Protein AF-A0A952W4J4-F1 (afdb_monomer)

Mean predicted aligned error: 14.79 Å

pLDDT: mean 75.85, std 13.15, range [53.34, 94.38]

Radius of gyration: 33.4 Å; Cα contacts (8 Å, |Δi|>4): 47; chains: 1; bounding box: 72×32×93 Å

Foldseek 3Di:
DPPVVVVVLVVVLVCLLVVQLVVLVVVCVVVVDDSPSSVVSNVVSNVVSVVVSVVVVVVVVVVVVVVVCVVVVPPCPVVVVPPDPPPPDDDDPDPPPDPDDPDDDD

Nearest PDB structures (foldseek):
  7aqq-assembly1_f  TM=7.860E-01  e=2.314E+00  Arabidopsis thaliana
  6h2f-assembly1_J  TM=5.841E-01  e=3.583E+00  Aeromonas hydrophila subsp. hydrophila AL09-71
  7a0g-assembly1_JJJ  TM=5.892E-01  e=4.601E+00  Serratia marcescens
  6grj-assembly1_B  TM=5.040E-01  e=7.125E+00  Aeromonas hydrophila

Sequence (106 aa):
MSAATAWGIGLNFAYFVIGAVVLGLVIDLIAGTAPLWMLIMAGVGLISGGWRFIREAKAVNRHFEARMAGRFGRLPVDDALDQPAGGRAEHHSERQDSISTESDSR

Structure (mmCIF, N/CA/C/O backbone):
data_AF-A0A952W4J4-F1
#
_entry.id   AF-A0A952W4J4-F1
#
loop_
_atom_site.group_PDB
_atom_site.id
_atom_site.type_symbol
_atom_site.label_atom_id
_atom_site.label_alt_id
_atom_site.label_comp_id
_atom_site.label_asym_id
_atom_site.label_entity_id
_atom_site.label_seq_id
_atom_site.pdbx_PDB_ins_code
_atom_site.Cartn_x
_atom_site.Cartn_y
_atom_site.Cartn_z
_atom_site.occupancy
_atom_site.B_iso_or_equiv
_atom_site.auth_seq_id
_atom_site.auth_comp_id
_atom_site.auth_asym_id
_atom_site.auth_atom_id
_atom_site.pdbx_PDB_model_num
ATOM 1 N N . MET A 1 1 ? 8.086 3.514 -20.259 1.00 53.56 1 MET A N 1
ATOM 2 C CA . MET A 1 1 ? 7.000 3.153 -19.326 1.00 53.56 1 MET A CA 1
ATOM 3 C C . MET A 1 1 ? 5.910 4.174 -19.563 1.00 53.56 1 MET A C 1
ATOM 5 O O . MET A 1 1 ? 6.235 5.354 -19.547 1.00 53.56 1 MET A O 1
ATOM 9 N N . SER A 1 2 ? 4.695 3.768 -19.926 1.00 73.12 2 SER A N 1
ATOM 10 C CA . SER A 1 2 ? 3.633 4.765 -20.106 1.00 73.12 2 SER A CA 1
ATOM 11 C C . SER A 1 2 ? 3.322 5.387 -18.742 1.00 73.12 2 SER A C 1
ATOM 13 O O . SER A 1 2 ? 3.401 4.683 -17.731 1.00 73.12 2 SER A O 1
ATOM 15 N N . ALA A 1 3 ? 2.983 6.676 -18.691 1.00 72.00 3 ALA A N 1
ATOM 16 C CA . ALA A 1 3 ? 2.555 7.329 -17.451 1.00 72.00 3 ALA A CA 1
ATOM 17 C C . ALA A 1 3 ? 1.454 6.522 -16.728 1.00 72.00 3 ALA A C 1
ATOM 19 O O . ALA A 1 3 ? 1.448 6.446 -15.501 1.00 72.00 3 ALA A O 1
ATOM 20 N N . ALA A 1 4 ? 0.614 5.810 -17.490 1.00 72.38 4 ALA A N 1
ATOM 21 C CA . ALA A 1 4 ? -0.425 4.921 -16.977 1.00 72.38 4 ALA A CA 1
ATOM 22 C C . ALA A 1 4 ? 0.110 3.763 -16.110 1.00 72.38 4 ALA A C 1
ATOM 24 O O . ALA A 1 4 ? -0.520 3.397 -15.123 1.00 72.38 4 ALA A O 1
ATOM 25 N N . THR A 1 5 ? 1.285 3.200 -16.417 1.00 73.81 5 THR A N 1
ATOM 26 C CA . THR A 1 5 ? 1.845 2.075 -15.645 1.00 73.81 5 THR A CA 1
ATOM 27 C C . THR A 1 5 ? 2.376 2.525 -14.280 1.00 73.81 5 THR A C 1
ATOM 29 O O . THR A 1 5 ? 2.220 1.806 -13.298 1.00 73.81 5 THR A O 1
ATOM 32 N N . ALA A 1 6 ? 2.973 3.720 -14.198 1.00 74.31 6 ALA A N 1
ATOM 33 C CA . ALA A 1 6 ? 3.427 4.291 -12.926 1.00 74.31 6 ALA A CA 1
ATOM 34 C C . ALA A 1 6 ? 2.235 4.657 -12.027 1.00 74.31 6 ALA A C 1
ATOM 36 O O . ALA A 1 6 ? 2.227 4.341 -10.837 1.00 74.31 6 ALA A O 1
ATOM 37 N N . TRP A 1 7 ? 1.199 5.252 -12.626 1.00 81.31 7 TRP A N 1
ATOM 38 C CA . TRP A 1 7 ? -0.054 5.582 -11.947 1.00 81.31 7 TRP A CA 1
ATOM 39 C C . TRP A 1 7 ? -0.772 4.340 -11.401 1.00 81.31 7 TRP A C 1
ATOM 41 O O . TRP A 1 7 ? -1.280 4.366 -10.283 1.00 81.31 7 TRP A O 1
ATOM 51 N N . GLY A 1 8 ? -0.754 3.229 -12.146 1.00 85.19 8 GLY A N 1
ATOM 52 C CA . GLY A 1 8 ? -1.359 1.967 -11.715 1.00 85.19 8 GLY A CA 1
ATOM 53 C C . GLY A 1 8 ? -0.740 1.388 -10.438 1.00 85.19 8 GLY A C 1
ATOM 54 O O . GLY A 1 8 ? -1.469 0.926 -9.565 1.00 85.19 8 GLY A O 1
ATOM 55 N N . ILE A 1 9 ? 0.588 1.458 -10.289 1.00 81.88 9 ILE A N 1
ATOM 56 C CA . ILE A 1 9 ? 1.291 0.952 -9.095 1.00 81.88 9 ILE A CA 1
ATOM 57 C C . ILE A 1 9 ? 0.920 1.786 -7.857 1.00 81.88 9 ILE A C 1
ATOM 59 O O . ILE A 1 9 ? 0.621 1.234 -6.798 1.00 81.88 9 ILE A O 1
ATOM 63 N N . GLY A 1 10 ? 0.884 3.116 -8.000 1.00 83.25 10 GLY A N 1
ATOM 64 C CA . GLY A 1 10 ? 0.485 4.022 -6.919 1.00 83.25 10 GLY A CA 1
ATOM 65 C C . GLY A 1 10 ? -0.976 3.844 -6.497 1.00 83.25 10 GLY A C 1
ATOM 66 O O . GLY A 1 10 ? -1.267 3.766 -5.304 1.00 83.25 10 GLY A O 1
ATOM 67 N N . LEU A 1 11 ? -1.891 3.706 -7.463 1.00 87.94 11 LEU A N 1
ATOM 68 C CA . LEU A 1 11 ? -3.307 3.455 -7.181 1.00 87.94 11 LEU A CA 1
ATOM 69 C C . LEU A 1 11 ? -3.522 2.138 -6.440 1.00 87.94 11 LEU A C 1
ATOM 71 O O . LEU A 1 11 ? -4.314 2.091 -5.505 1.00 87.94 11 LEU A O 1
ATOM 75 N N . ASN A 1 12 ? -2.804 1.080 -6.816 1.00 85.50 12 ASN A N 1
ATOM 76 C CA . ASN A 1 12 ? -2.951 -0.220 -6.170 1.00 85.50 12 ASN A CA 1
ATOM 77 C C . ASN A 1 12 ? -2.560 -0.160 -4.683 1.00 85.50 12 ASN A C 1
ATOM 79 O O . ASN A 1 12 ? -3.251 -0.715 -3.831 1.00 85.50 12 ASN A O 1
ATOM 83 N N . PHE A 1 13 ? -1.496 0.583 -4.359 1.00 85.75 13 PHE A N 1
ATOM 84 C CA . PHE A 1 13 ? -1.126 0.881 -2.975 1.00 85.75 13 PHE A CA 1
ATOM 85 C C . PHE A 1 13 ? -2.222 1.672 -2.250 1.00 85.75 13 PHE A C 1
ATOM 87 O O . PHE A 1 13 ? -2.642 1.276 -1.162 1.00 85.75 13 PHE A O 1
ATOM 94 N N . ALA A 1 14 ? -2.720 2.750 -2.862 1.00 89.00 14 ALA A N 1
ATOM 95 C CA . ALA A 1 14 ? -3.767 3.581 -2.272 1.00 89.00 14 ALA A CA 1
ATOM 96 C C . ALA A 1 14 ? -5.040 2.773 -1.970 1.00 89.00 14 ALA A C 1
ATOM 98 O O . ALA A 1 14 ? -5.567 2.862 -0.863 1.00 89.00 14 ALA A O 1
ATOM 99 N N . TYR A 1 15 ? -5.492 1.926 -2.900 1.00 89.38 15 TYR A N 1
ATOM 100 C CA . TYR A 1 15 ? -6.640 1.043 -2.683 1.00 89.38 15 TYR A CA 1
ATOM 101 C C . TYR A 1 15 ? -6.415 0.055 -1.540 1.00 89.38 15 TYR A C 1
ATOM 103 O O . TYR A 1 15 ? -7.344 -0.207 -0.780 1.00 89.38 15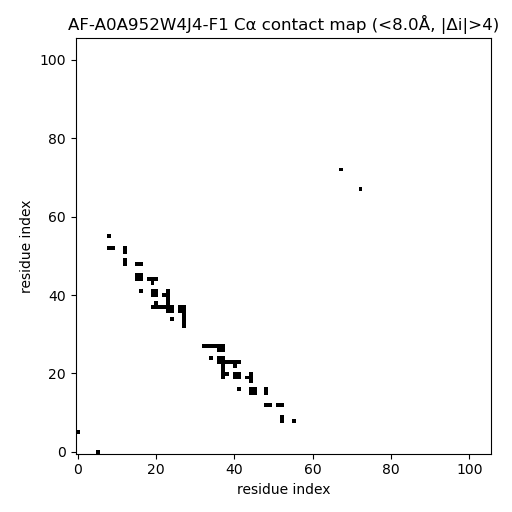 TYR A O 1
ATOM 111 N N . PHE A 1 16 ? -5.196 -0.463 -1.380 1.00 87.06 16 PHE A N 1
ATOM 112 C CA . PHE A 1 16 ? -4.874 -1.377 -0.285 1.00 87.06 16 PHE A CA 1
ATOM 113 C C . PHE A 1 16 ? -4.960 -0.685 1.079 1.00 87.06 16 PHE A C 1
ATOM 115 O O . PHE A 1 16 ? -5.560 -1.217 2.012 1.00 87.06 16 PHE A O 1
ATOM 122 N N . VAL A 1 17 ? -4.405 0.526 1.181 1.00 86.25 17 VAL A N 1
ATOM 123 C CA . VAL A 1 17 ? -4.447 1.328 2.412 1.00 86.25 17 VAL A CA 1
ATOM 124 C C . VAL A 1 17 ? -5.883 1.726 2.744 1.00 86.25 17 VAL A C 1
ATOM 126 O O . VAL A 1 17 ? -6.331 1.507 3.867 1.00 86.25 17 VAL A O 1
ATOM 129 N N . ILE A 1 18 ? -6.628 2.248 1.765 1.00 91.88 18 ILE A N 1
ATOM 130 C CA . ILE A 1 18 ? -8.034 2.632 1.947 1.00 91.88 18 ILE A CA 1
ATOM 131 C C . ILE A 1 18 ? -8.868 1.411 2.348 1.00 91.88 18 ILE A C 1
ATOM 133 O O . ILE A 1 18 ? -9.638 1.488 3.302 1.00 91.88 18 ILE A O 1
ATOM 137 N N . GLY A 1 19 ? -8.683 0.270 1.680 1.00 90.69 19 GLY A N 1
ATOM 138 C CA . GLY A 1 19 ? -9.387 -0.970 1.997 1.00 90.69 19 GLY A CA 1
ATOM 139 C C . GLY A 1 19 ? -9.123 -1.453 3.424 1.00 90.69 19 GLY A C 1
ATOM 140 O O . GLY A 1 19 ? -10.063 -1.816 4.124 1.00 90.69 19 GLY A O 1
ATOM 141 N N . ALA A 1 20 ? -7.873 -1.397 3.889 1.00 89.44 20 ALA A N 1
ATOM 142 C CA . ALA A 1 20 ? -7.521 -1.791 5.252 1.00 89.44 20 ALA A CA 1
ATOM 143 C C . ALA A 1 20 ? -8.117 -0.846 6.311 1.00 89.44 20 ALA A C 1
ATOM 145 O O . ALA A 1 20 ? -8.625 -1.310 7.331 1.00 89.44 20 ALA A O 1
ATOM 146 N N . VAL A 1 21 ? -8.119 0.467 6.054 1.00 89.06 21 VAL A N 1
ATOM 147 C CA . VAL A 1 21 ? -8.755 1.463 6.935 1.00 89.06 21 VAL A CA 1
ATOM 148 C C . VAL A 1 21 ? -10.264 1.233 7.017 1.00 89.06 21 VAL A C 1
ATOM 150 O O . VAL A 1 21 ? -10.817 1.186 8.114 1.00 89.06 21 VAL A O 1
ATOM 153 N N . VAL A 1 22 ? -10.927 1.047 5.871 1.00 91.94 22 VAL A N 1
ATOM 154 C CA . VAL A 1 22 ? -12.371 0.775 5.806 1.00 91.94 22 VAL A CA 1
ATOM 155 C C . VAL A 1 22 ? -12.708 -0.524 6.535 1.00 91.94 22 VAL A C 1
ATOM 157 O O . VAL A 1 22 ? -13.659 -0.559 7.310 1.00 91.94 22 VAL A O 1
ATOM 160 N N . LEU A 1 23 ? -11.908 -1.575 6.347 1.00 91.25 23 LEU A N 1
ATOM 161 C CA . LEU A 1 23 ? -12.109 -2.848 7.032 1.00 91.25 23 LEU A CA 1
ATOM 162 C C . LEU A 1 23 ? -11.962 -2.703 8.553 1.00 91.25 23 LEU A C 1
ATOM 164 O O . LEU A 1 23 ? -12.791 -3.219 9.297 1.00 91.25 23 LEU A O 1
ATOM 168 N N . GLY A 1 24 ? -10.950 -1.967 9.016 1.00 84.81 24 GLY A N 1
ATOM 169 C CA . GLY A 1 24 ? -10.764 -1.684 10.437 1.00 84.81 24 GLY A CA 1
ATOM 170 C C . GLY A 1 24 ? -11.919 -0.881 11.043 1.00 84.81 24 GLY A C 1
ATOM 171 O O . GLY A 1 24 ? -12.395 -1.229 12.119 1.00 84.81 24 GLY A O 1
ATOM 172 N N . LEU A 1 25 ? -12.437 0.118 10.317 1.00 88.94 25 LEU A N 1
ATOM 173 C CA . LEU A 1 25 ? -13.638 0.864 10.714 1.00 88.94 25 LEU A CA 1
ATOM 174 C C . LEU A 1 25 ? -14.869 -0.036 10.844 1.00 88.94 25 LEU A C 1
ATOM 176 O O . LEU A 1 25 ? -15.618 0.086 11.808 1.00 88.94 25 LEU A O 1
ATOM 180 N N . VAL A 1 26 ? -15.085 -0.945 9.890 1.00 91.81 26 VAL A N 1
ATOM 181 C CA . VAL A 1 26 ? -16.210 -1.890 9.941 1.00 91.81 26 VAL A CA 1
ATOM 182 C C . VAL A 1 26 ? -16.099 -2.807 11.162 1.00 91.81 26 VAL A C 1
ATOM 184 O O . VAL A 1 26 ? -17.104 -3.056 11.824 1.00 91.81 26 VAL A O 1
ATOM 187 N N . ILE A 1 27 ? -14.891 -3.270 11.498 1.00 89.38 27 ILE A N 1
ATOM 188 C CA . ILE A 1 27 ? -14.653 -4.090 12.695 1.00 89.38 27 ILE A CA 1
ATOM 189 C C . ILE A 1 27 ? -14.976 -3.299 13.967 1.00 89.38 27 ILE A C 1
ATOM 191 O O . ILE A 1 27 ? -15.711 -3.808 14.811 1.00 89.38 27 ILE A O 1
ATOM 195 N N . ASP A 1 28 ? -14.495 -2.059 14.087 1.00 90.06 28 ASP A N 1
ATOM 196 C CA . ASP A 1 28 ? -14.773 -1.212 15.255 1.00 90.06 28 ASP A CA 1
ATOM 197 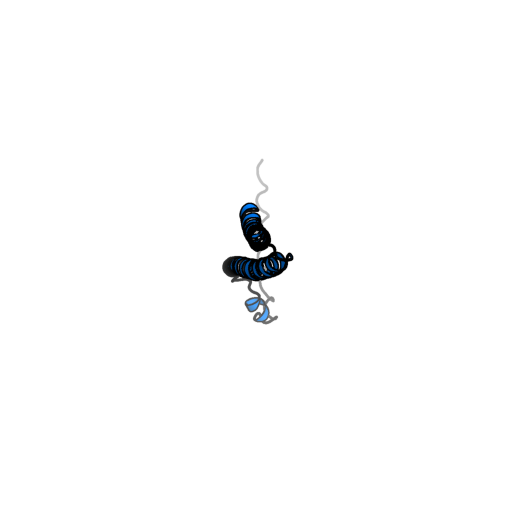C C . ASP A 1 28 ? -16.277 -0.913 15.405 1.00 90.06 28 ASP A C 1
ATOM 199 O O . ASP A 1 28 ? -16.805 -0.958 16.517 1.00 90.06 28 ASP A O 1
ATOM 203 N N . LEU A 1 29 ? -16.993 -0.686 14.294 1.00 91.06 29 LEU A N 1
ATOM 204 C CA . LEU A 1 29 ? -18.444 -0.460 14.296 1.00 91.06 29 LEU A CA 1
ATOM 205 C C . LEU A 1 29 ? -19.235 -1.681 14.778 1.00 91.06 29 LEU A C 1
ATOM 207 O O . LEU A 1 29 ? -20.204 -1.526 15.517 1.00 91.06 29 LEU A O 1
ATOM 211 N N . ILE A 1 30 ? -18.838 -2.888 14.367 1.00 94.38 30 ILE A N 1
ATOM 212 C CA . ILE A 1 30 ? -19.523 -4.127 14.762 1.00 94.38 30 ILE A CA 1
ATOM 213 C C . ILE A 1 30 ? -19.174 -4.507 16.206 1.00 94.38 30 ILE A C 1
ATOM 215 O O . ILE A 1 30 ? -20.032 -4.991 16.941 1.00 94.38 30 ILE A O 1
ATOM 219 N N . ALA A 1 31 ? -17.926 -4.286 16.623 1.00 91.25 31 ALA A N 1
ATOM 220 C CA . ALA A 1 31 ? -17.449 -4.636 17.958 1.00 91.25 31 ALA A CA 1
ATOM 221 C C . ALA A 1 31 ? -17.817 -3.597 19.033 1.00 91.25 31 ALA A C 1
ATOM 223 O O . ALA A 1 31 ? -17.708 -3.894 20.223 1.00 91.25 31 ALA A O 1
ATOM 224 N N . GLY A 1 32 ? -18.231 -2.385 18.641 1.00 88.88 32 GLY A N 1
ATOM 225 C CA . GLY A 1 32 ? -18.509 -1.284 19.569 1.00 88.88 32 GLY A CA 1
ATOM 226 C C . GLY A 1 32 ? -17.266 -0.818 20.334 1.00 88.88 32 GLY A C 1
ATOM 227 O O . GLY A 1 32 ? -17.378 -0.269 21.430 1.00 88.88 32 GLY A O 1
ATOM 228 N N . THR A 1 33 ? -16.075 -1.082 19.797 1.00 86.88 33 THR A N 1
ATOM 229 C CA . THR A 1 33 ? -14.800 -0.761 20.437 1.00 86.88 33 THR A CA 1
ATOM 230 C C . THR A 1 33 ? -14.357 0.662 20.113 1.00 86.88 33 THR A C 1
ATOM 232 O O . THR A 1 33 ? -14.747 1.250 19.105 1.00 86.88 33 THR A O 1
ATOM 235 N N . ALA A 1 34 ? -13.497 1.227 20.968 1.00 83.44 34 ALA A N 1
ATOM 236 C CA . ALA A 1 34 ? -12.700 2.401 20.604 1.00 83.44 34 ALA A CA 1
ATOM 237 C C . ALA A 1 34 ? -11.936 2.121 19.286 1.00 83.44 34 ALA A C 1
ATOM 239 O O . ALA A 1 34 ? -11.677 0.944 19.032 1.00 83.44 34 ALA A O 1
ATOM 240 N N . PRO A 1 35 ? -11.546 3.144 18.488 1.00 87.50 35 PRO A N 1
ATOM 241 C CA . PRO A 1 35 ? -11.018 3.008 17.116 1.00 87.50 35 PRO A CA 1
ATOM 242 C C . PRO A 1 35 ? -9.599 2.399 17.031 1.00 87.50 35 PRO A C 1
ATOM 244 O O . PRO A 1 35 ? -8.692 2.911 16.369 1.00 87.50 35 PRO A O 1
ATOM 247 N N . LEU A 1 36 ? -9.376 1.320 17.771 1.00 89.25 36 LEU A N 1
ATOM 248 C CA . LEU A 1 36 ? -8.120 0.621 17.945 1.00 89.25 36 LEU A CA 1
ATOM 249 C C . LEU A 1 36 ? -7.906 -0.367 16.797 1.00 89.25 36 LEU A C 1
ATOM 251 O O . LEU A 1 36 ? -6.788 -0.459 16.287 1.00 89.25 36 LEU A O 1
ATOM 255 N N . TRP A 1 37 ? -8.958 -1.052 16.329 1.00 81.69 37 TRP A N 1
ATOM 256 C CA . TRP A 1 37 ? -8.837 -1.964 15.189 1.00 81.69 37 TRP A CA 1
ATOM 257 C C . TRP A 1 37 ? -8.617 -1.219 13.883 1.00 81.69 37 TRP A C 1
ATOM 259 O O . TRP A 1 37 ? -7.814 -1.670 13.066 1.00 81.69 37 TRP A O 1
ATOM 269 N N . MET A 1 38 ? -9.233 -0.048 13.713 1.00 87.00 38 MET A N 1
ATOM 270 C CA . MET A 1 38 ? -8.923 0.865 12.619 1.00 87.00 38 MET A CA 1
ATOM 271 C C . MET A 1 38 ? -7.433 1.206 12.593 1.00 87.00 38 MET A C 1
ATOM 273 O O . MET A 1 38 ? -6.813 1.108 11.537 1.00 87.00 38 MET A O 1
ATOM 277 N N . LEU A 1 39 ? -6.838 1.556 13.739 1.00 89.56 39 LEU A N 1
ATOM 278 C CA . LEU A 1 39 ? -5.425 1.932 13.809 1.00 89.56 39 LEU A CA 1
ATOM 279 C C . LEU A 1 39 ? -4.497 0.749 13.491 1.00 89.56 39 LEU A C 1
ATOM 281 O O . LEU A 1 39 ? -3.538 0.901 12.731 1.00 89.56 39 LEU A O 1
ATOM 285 N N . ILE A 1 40 ? -4.806 -0.439 14.022 1.00 91.50 40 ILE A N 1
ATOM 286 C CA . ILE A 1 40 ? -4.051 -1.669 13.745 1.00 91.50 40 ILE A CA 1
ATOM 287 C C . ILE A 1 40 ? -4.136 -2.021 12.259 1.00 91.50 40 ILE A C 1
ATOM 289 O O . ILE A 1 40 ? -3.107 -2.226 11.615 1.00 91.50 40 ILE A O 1
ATOM 293 N N . MET A 1 41 ? -5.342 -2.057 11.689 1.00 85.38 41 MET A N 1
ATOM 294 C CA . MET A 1 41 ? -5.540 -2.410 10.283 1.00 85.38 41 MET A CA 1
ATOM 295 C C . MET A 1 41 ? -4.951 -1.362 9.341 1.00 85.38 41 MET A C 1
ATOM 297 O O . MET A 1 41 ? -4.344 -1.730 8.340 1.00 85.38 41 MET A O 1
ATOM 301 N N . ALA A 1 42 ? -5.029 -0.073 9.681 1.00 85.06 42 ALA A N 1
ATOM 302 C CA . ALA A 1 42 ? -4.351 0.986 8.940 1.00 85.06 42 ALA A CA 1
ATOM 303 C C . ALA A 1 42 ? -2.828 0.782 8.941 1.00 85.06 42 ALA A C 1
ATOM 305 O O . ALA A 1 42 ? -2.198 0.852 7.885 1.00 85.06 42 ALA A O 1
ATOM 306 N N . GLY A 1 43 ? -2.238 0.465 10.100 1.00 90.88 43 GLY A N 1
ATOM 307 C CA . GLY A 1 43 ? -0.813 0.155 10.220 1.00 90.88 43 GLY A CA 1
ATOM 308 C C . GLY A 1 43 ? -0.409 -1.065 9.389 1.00 90.88 43 GLY A C 1
ATOM 309 O O . GLY A 1 43 ? 0.549 -1.004 8.617 1.00 90.88 43 GLY A O 1
ATOM 310 N N . VAL A 1 44 ? -1.174 -2.155 9.476 1.00 91.12 44 VAL A N 1
ATOM 311 C CA . VAL A 1 44 ? -0.945 -3.372 8.681 1.00 91.12 44 VAL A CA 1
ATOM 312 C C . VAL A 1 44 ? -1.086 -3.091 7.184 1.00 91.12 44 VAL A C 1
ATOM 314 O O . VAL A 1 44 ? -0.237 -3.517 6.399 1.00 91.12 44 VAL A O 1
ATOM 317 N N . GLY A 1 45 ? -2.112 -2.346 6.773 1.00 83.94 45 GLY A N 1
ATOM 318 C CA . GLY A 1 45 ? -2.334 -1.942 5.385 1.00 83.94 45 GLY A CA 1
ATOM 319 C C . GLY A 1 45 ? -1.194 -1.085 4.839 1.00 83.94 45 GLY A C 1
ATOM 320 O O . GLY A 1 45 ? -0.722 -1.321 3.727 1.00 83.94 45 GLY A O 1
ATOM 321 N N . LEU A 1 46 ? -0.686 -0.150 5.644 1.00 90.75 46 LEU A N 1
ATOM 322 C CA . LEU A 1 46 ? 0.436 0.706 5.272 1.00 90.75 46 LEU A CA 1
ATOM 323 C C . LEU A 1 46 ? 1.736 -0.090 5.113 1.00 90.75 46 LEU A C 1
ATOM 325 O O . LEU A 1 46 ? 2.431 0.064 4.109 1.00 90.75 46 LEU A O 1
ATOM 329 N N . ILE A 1 47 ? 2.052 -0.969 6.069 1.00 92.62 47 ILE A N 1
ATOM 330 C CA . ILE A 1 47 ? 3.276 -1.781 6.040 1.00 92.62 47 ILE A CA 1
ATOM 331 C C . ILE A 1 47 ? 3.228 -2.782 4.880 1.00 92.62 47 ILE A C 1
ATOM 333 O O . ILE A 1 47 ? 4.165 -2.855 4.083 1.00 92.62 47 ILE A O 1
ATOM 337 N N . SER A 1 48 ? 2.134 -3.536 4.754 1.00 88.56 48 SER A N 1
ATOM 338 C CA . SER A 1 48 ? 1.981 -4.550 3.703 1.00 88.56 48 SER A CA 1
ATOM 339 C C . SER A 1 48 ? 1.915 -3.928 2.305 1.00 88.56 48 SER A C 1
ATOM 341 O O . SER A 1 48 ? 2.622 -4.375 1.395 1.00 88.56 48 SER A O 1
ATOM 343 N N . GLY A 1 49 ? 1.139 -2.853 2.141 1.00 85.62 49 GLY A N 1
ATOM 344 C CA . GLY A 1 49 ? 1.049 -2.091 0.901 1.00 85.62 49 GLY A CA 1
ATOM 345 C C . GLY A 1 49 ? 2.388 -1.460 0.522 1.00 85.62 49 GLY A C 1
ATOM 346 O O . GLY A 1 49 ? 2.819 -1.580 -0.625 1.00 85.62 49 GLY A O 1
ATOM 347 N N . GLY A 1 50 ? 3.084 -0.845 1.483 1.00 87.56 50 GLY A N 1
ATOM 348 C CA . GLY A 1 50 ? 4.382 -0.209 1.264 1.00 87.56 50 GLY A CA 1
ATOM 349 C C . GLY A 1 50 ? 5.460 -1.217 0.869 1.00 87.56 50 GLY A C 1
ATOM 350 O O . GLY A 1 50 ? 6.193 -1.003 -0.098 1.00 87.56 50 GLY A O 1
ATOM 351 N N . TRP A 1 51 ? 5.513 -2.366 1.547 1.00 91.12 51 TRP A N 1
ATOM 352 C CA . TRP A 1 51 ? 6.424 -3.454 1.189 1.00 91.12 51 TRP A CA 1
ATOM 353 C C . TRP A 1 51 ? 6.184 -3.954 -0.242 1.00 91.12 51 TRP A C 1
ATOM 355 O O . TRP A 1 51 ? 7.133 -4.122 -1.017 1.00 91.12 51 TRP A O 1
ATOM 365 N N . ARG A 1 52 ? 4.914 -4.131 -0.629 1.00 86.00 52 ARG A N 1
ATOM 366 C CA . ARG A 1 52 ? 4.541 -4.532 -1.989 1.00 86.00 52 ARG A CA 1
ATOM 367 C C . ARG A 1 52 ? 4.923 -3.469 -3.023 1.00 86.00 52 ARG A C 1
ATOM 369 O O . ARG A 1 52 ? 5.528 -3.820 -4.036 1.00 86.00 52 ARG A O 1
ATOM 376 N N . PHE A 1 53 ? 4.640 -2.197 -2.746 1.00 85.38 53 PHE A N 1
ATOM 377 C CA . PHE A 1 53 ? 4.998 -1.066 -3.604 1.00 85.38 53 PHE A CA 1
ATOM 378 C C . PHE A 1 53 ? 6.510 -1.012 -3.861 1.00 85.38 53 PHE A C 1
ATOM 380 O O . PHE A 1 53 ? 6.952 -0.953 -5.007 1.00 85.38 53 PHE A O 1
ATOM 387 N N . ILE A 1 54 ? 7.321 -1.135 -2.806 1.00 88.94 54 ILE A N 1
ATOM 388 C CA . ILE A 1 54 ? 8.787 -1.156 -2.901 1.00 88.94 54 ILE A CA 1
ATOM 389 C C . ILE A 1 54 ? 9.274 -2.345 -3.741 1.00 88.94 54 ILE A C 1
ATOM 391 O O . ILE A 1 54 ? 10.219 -2.218 -4.526 1.00 88.94 54 ILE A O 1
ATOM 395 N N . ARG A 1 55 ? 8.648 -3.517 -3.593 1.00 90.25 55 ARG A N 1
ATOM 396 C CA . ARG A 1 55 ? 8.990 -4.711 -4.377 1.00 90.25 55 ARG A CA 1
ATOM 397 C C . ARG A 1 55 ? 8.708 -4.506 -5.866 1.00 90.25 55 ARG A C 1
ATOM 399 O O . ARG A 1 55 ? 9.546 -4.864 -6.693 1.00 90.25 55 ARG A O 1
ATOM 406 N N . GLU A 1 56 ? 7.559 -3.924 -6.197 1.00 86.44 56 GLU A N 1
ATOM 407 C CA . GLU A 1 56 ? 7.158 -3.620 -7.575 1.00 86.44 56 GLU A CA 1
ATOM 408 C C . GLU A 1 56 ? 8.061 -2.541 -8.190 1.00 86.44 56 GLU A C 1
ATOM 410 O O . GLU A 1 56 ? 8.576 -2.730 -9.292 1.00 86.44 56 GLU A O 1
ATOM 415 N N . ALA A 1 57 ? 8.376 -1.480 -7.442 1.00 83.56 57 ALA A N 1
ATOM 416 C CA . ALA A 1 57 ? 9.312 -0.441 -7.868 1.00 83.56 57 ALA A CA 1
ATOM 417 C C . ALA A 1 57 ? 10.717 -1.002 -8.161 1.00 83.56 57 ALA A C 1
ATOM 419 O O . ALA A 1 57 ? 11.305 -0.707 -9.204 1.00 83.56 57 ALA A O 1
ATOM 420 N N . LYS A 1 58 ? 11.244 -1.882 -7.295 1.00 87.44 58 LYS A N 1
ATOM 421 C CA . LYS A 1 58 ? 12.535 -2.553 -7.531 1.00 87.44 58 LYS A CA 1
ATOM 422 C C . LYS A 1 58 ? 12.509 -3.469 -8.751 1.00 87.44 58 LYS A C 1
ATOM 424 O O . LYS A 1 58 ? 13.492 -3.530 -9.486 1.00 87.44 58 LYS A O 1
ATOM 429 N N . ALA A 1 59 ? 11.410 -4.192 -8.976 1.00 85.88 59 ALA A N 1
ATOM 430 C CA . ALA A 1 59 ? 11.267 -5.031 -10.162 1.00 85.88 59 ALA A CA 1
ATOM 431 C C . ALA A 1 59 ? 11.331 -4.190 -11.445 1.00 85.88 59 ALA A C 1
ATOM 433 O O . ALA A 1 59 ? 12.050 -4.551 -12.374 1.00 85.88 59 ALA A O 1
ATOM 434 N N . VAL A 1 60 ? 10.665 -3.032 -11.456 1.00 80.56 60 VAL A N 1
ATOM 435 C CA . VAL A 1 60 ? 10.737 -2.075 -12.566 1.00 80.56 60 VAL A CA 1
ATOM 436 C C . VAL A 1 60 ? 12.169 -1.580 -12.781 1.00 80.56 60 VAL A C 1
ATOM 438 O O . VAL A 1 60 ? 12.640 -1.603 -13.918 1.00 80.56 60 VAL A O 1
ATOM 441 N N . ASN A 1 61 ? 12.887 -1.199 -11.719 1.00 81.19 61 ASN A N 1
ATOM 442 C CA . ASN A 1 61 ? 14.245 -0.662 -11.852 1.00 81.19 61 ASN A CA 1
ATOM 443 C C . ASN A 1 61 ? 15.219 -1.668 -12.492 1.00 81.19 61 ASN A C 1
ATOM 445 O O . ASN A 1 61 ? 15.956 -1.318 -13.411 1.00 81.19 61 ASN A O 1
ATOM 449 N N . ARG A 1 62 ? 15.136 -2.950 -12.106 1.00 79.50 62 ARG A N 1
ATOM 450 C CA . ARG A 1 62 ? 15.951 -4.023 -12.706 1.00 79.50 62 ARG A CA 1
ATOM 451 C C . ARG A 1 62 ? 15.704 -4.202 -14.204 1.00 79.50 62 ARG A C 1
ATOM 453 O O . ARG A 1 62 ? 16.629 -4.496 -14.955 1.00 79.50 62 ARG A O 1
ATOM 460 N N . HIS A 1 63 ? 14.468 -4.016 -14.670 1.00 74.69 63 HIS A N 1
ATOM 461 C CA . HIS A 1 63 ? 14.167 -4.089 -16.103 1.00 74.69 63 HIS A CA 1
ATOM 462 C C . HIS A 1 63 ? 14.734 -2.901 -16.887 1.00 74.69 63 HIS A C 1
ATOM 464 O O . HIS A 1 63 ? 15.065 -3.054 -18.064 1.00 74.69 63 HIS A O 1
ATOM 470 N N . PHE A 1 64 ? 14.855 -1.729 -16.260 1.00 72.19 64 PHE A N 1
ATOM 471 C CA . PHE A 1 64 ? 15.532 -0.583 -16.860 1.00 72.19 64 PHE A CA 1
ATOM 472 C C . PHE A 1 64 ? 17.045 -0.787 -16.915 1.00 72.19 64 PHE A C 1
ATOM 474 O O . PHE A 1 64 ? 17.619 -0.588 -17.983 1.00 72.19 64 PHE A O 1
ATOM 481 N N . GLU A 1 65 ? 17.665 -1.263 -15.834 1.00 68.88 65 GLU A N 1
ATOM 482 C CA . GLU A 1 65 ? 19.091 -1.615 -15.814 1.00 68.88 65 GLU A CA 1
ATOM 483 C C . GLU A 1 65 ? 19.426 -2.668 -16.871 1.00 68.88 65 GLU A C 1
ATOM 485 O O . GLU A 1 65 ? 20.344 -2.459 -17.650 1.00 68.88 65 GLU A O 1
ATOM 490 N N . ALA A 1 66 ? 18.638 -3.741 -17.002 1.00 70.50 66 ALA A N 1
ATOM 491 C CA . ALA A 1 66 ? 18.871 -4.763 -18.027 1.00 7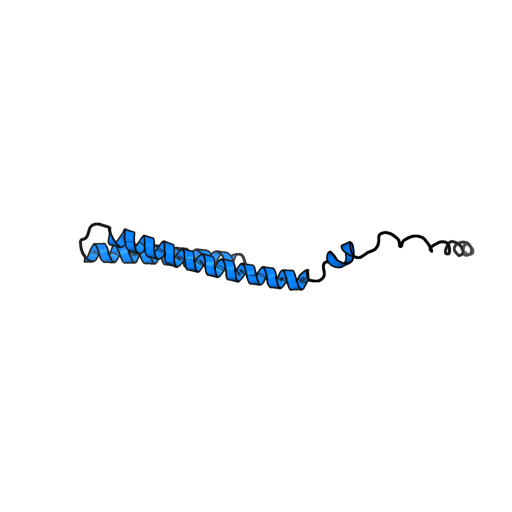0.50 66 ALA A CA 1
ATOM 492 C C . ALA A 1 66 ? 18.754 -4.212 -19.463 1.00 70.50 66 ALA A C 1
ATOM 494 O O . ALA A 1 66 ? 19.526 -4.581 -20.349 1.00 70.50 66 ALA A O 1
ATOM 495 N N . ARG A 1 67 ? 17.808 -3.295 -19.710 1.00 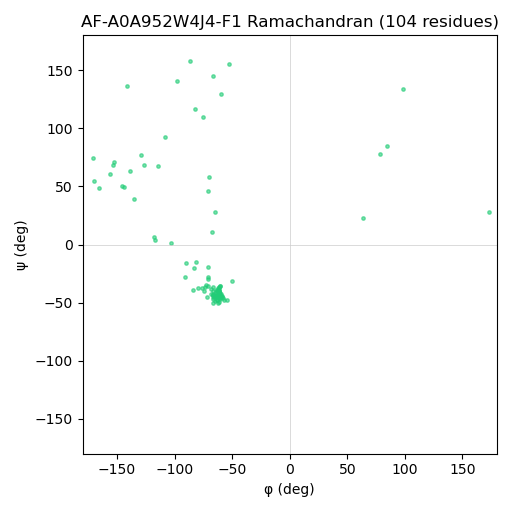64.94 67 ARG A N 1
ATOM 496 C CA . ARG A 1 67 ? 17.651 -2.641 -21.022 1.00 64.94 67 ARG A CA 1
ATOM 497 C C . ARG A 1 67 ? 18.757 -1.628 -21.308 1.00 64.94 67 ARG A C 1
ATOM 499 O O . ARG A 1 67 ? 19.157 -1.493 -22.461 1.00 64.94 67 ARG A O 1
ATOM 506 N N . MET A 1 68 ? 19.245 -0.920 -20.291 1.00 63.00 68 MET A N 1
ATOM 507 C CA . MET A 1 68 ? 20.372 -0.000 -20.435 1.00 63.00 68 MET A CA 1
ATOM 508 C C . MET A 1 68 ? 21.694 -0.754 -20.563 1.00 63.00 68 MET A C 1
ATOM 510 O O . MET A 1 68 ? 22.473 -0.402 -21.434 1.00 63.00 68 MET A O 1
ATOM 514 N N . ALA A 1 69 ? 21.909 -1.838 -19.821 1.00 66.50 69 ALA A N 1
ATOM 515 C CA . ALA A 1 69 ? 23.063 -2.719 -19.974 1.00 66.50 69 ALA A CA 1
ATOM 516 C C . ALA A 1 69 ? 23.108 -3.364 -21.369 1.00 66.50 69 ALA A C 1
ATOM 518 O O . ALA A 1 69 ? 24.173 -3.468 -21.959 1.00 66.50 69 ALA A O 1
ATOM 519 N N . GLY A 1 70 ? 21.963 -3.714 -21.964 1.00 64.56 70 GLY A N 1
ATOM 520 C CA . GLY A 1 70 ? 21.917 -4.179 -23.358 1.00 64.56 70 GLY A CA 1
ATOM 521 C C . GLY A 1 70 ? 22.173 -3.081 -24.403 1.00 64.56 70 GLY A C 1
ATOM 522 O O . GLY A 1 70 ? 22.668 -3.372 -25.486 1.00 64.56 70 GLY A O 1
ATOM 523 N N . ARG A 1 71 ? 21.851 -1.815 -24.095 1.00 63.44 71 ARG A N 1
ATOM 524 C CA . ARG A 1 71 ? 22.025 -0.666 -25.006 1.00 63.44 71 ARG A CA 1
ATOM 525 C C . ARG A 1 71 ? 23.384 0.034 -24.860 1.00 63.44 71 ARG A C 1
ATOM 527 O O . ARG A 1 71 ? 23.866 0.605 -25.829 1.00 63.44 71 ARG A O 1
ATOM 534 N N . PHE A 1 72 ? 23.991 -0.028 -23.679 1.00 62.03 72 PHE A N 1
ATOM 535 C CA . PHE A 1 72 ? 25.262 0.606 -23.315 1.00 62.03 72 PHE A CA 1
ATOM 536 C C . PHE A 1 72 ? 26.347 -0.407 -22.918 1.00 62.03 72 PHE A C 1
ATOM 538 O O . PHE A 1 72 ? 27.437 -0.007 -22.535 1.00 62.03 72 PHE A O 1
ATOM 545 N N . GLY A 1 73 ? 26.096 -1.714 -23.057 1.00 55.00 73 GLY A N 1
ATOM 546 C CA . GLY A 1 73 ? 27.047 -2.803 -22.770 1.00 55.00 73 GLY A CA 1
ATOM 547 C C . GLY A 1 73 ? 28.261 -2.884 -23.703 1.00 55.00 73 GLY A C 1
ATOM 548 O O . GLY A 1 73 ? 28.999 -3.860 -23.669 1.00 55.00 73 GLY A O 1
ATOM 549 N N . ARG A 1 74 ? 28.472 -1.864 -24.535 1.00 58.44 74 ARG A N 1
ATOM 550 C CA . ARG A 1 74 ? 29.763 -1.511 -25.129 1.00 58.44 74 ARG A CA 1
ATOM 551 C C . ARG A 1 74 ? 29.904 0.004 -25.100 1.00 58.44 74 ARG A C 1
ATOM 553 O O . ARG A 1 74 ? 29.914 0.655 -26.141 1.00 58.44 74 ARG A O 1
ATOM 560 N N . LEU A 1 75 ? 29.934 0.596 -23.916 1.00 61.84 75 LEU A N 1
ATOM 561 C CA . LEU A 1 75 ? 30.660 1.847 -23.801 1.00 61.84 75 LEU A CA 1
ATOM 562 C C . LEU A 1 75 ? 32.129 1.450 -23.614 1.00 61.84 75 LEU A C 1
ATOM 564 O O . LEU A 1 75 ? 32.418 0.770 -22.631 1.00 61.84 75 LEU A O 1
ATOM 568 N N . PRO A 1 76 ? 33.022 1.802 -24.557 1.00 57.91 76 PRO A N 1
ATOM 569 C CA . PRO A 1 76 ? 34.453 1.508 -24.503 1.00 57.91 76 PRO A CA 1
ATOM 570 C C . PRO A 1 76 ? 35.133 2.351 -23.410 1.00 57.91 76 PRO A C 1
ATOM 572 O O . PRO A 1 76 ? 35.999 3.172 -23.688 1.00 57.91 76 PRO A O 1
ATOM 575 N N . VAL A 1 77 ? 34.682 2.232 -22.159 1.00 63.53 77 VAL A N 1
ATOM 576 C CA . VAL A 1 77 ? 35.357 2.836 -21.002 1.00 63.53 77 VAL A CA 1
ATOM 577 C C . VAL A 1 77 ? 36.535 1.955 -20.600 1.00 63.53 77 VAL A C 1
ATOM 579 O O . VAL A 1 77 ? 37.604 2.480 -20.307 1.00 63.53 77 VAL A O 1
ATOM 582 N N . ASP A 1 78 ? 36.375 0.633 -20.699 1.00 61.72 78 ASP A N 1
ATOM 583 C CA . ASP A 1 78 ? 37.463 -0.317 -20.463 1.00 61.72 78 ASP A CA 1
ATOM 584 C C . ASP A 1 78 ? 38.533 -0.219 -21.572 1.00 61.72 78 ASP A C 1
ATOM 586 O O . ASP A 1 78 ? 39.723 -0.178 -21.274 1.00 61.72 78 ASP A O 1
ATOM 590 N N . ASP A 1 79 ? 38.131 -0.016 -22.837 1.00 59.62 79 ASP A N 1
ATOM 591 C CA . ASP A 1 79 ? 39.070 0.185 -23.961 1.00 59.62 79 ASP A CA 1
ATOM 592 C C . ASP A 1 79 ? 39.801 1.545 -23.913 1.00 59.62 79 ASP A C 1
ATOM 594 O O . 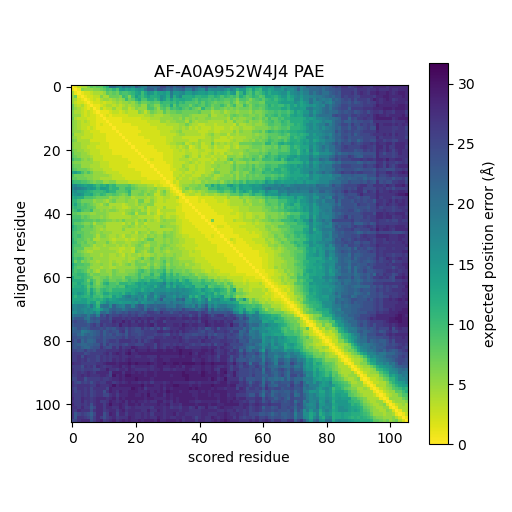ASP A 1 79 ? 40.823 1.736 -24.576 1.00 59.62 79 ASP A O 1
ATOM 598 N N . ALA A 1 80 ? 39.275 2.522 -23.164 1.00 58.34 80 ALA A N 1
ATOM 599 C CA . ALA A 1 80 ? 39.890 3.843 -23.015 1.00 58.34 80 ALA A CA 1
ATOM 600 C C . ALA A 1 80 ? 40.995 3.867 -21.947 1.00 58.34 80 ALA A C 1
ATOM 602 O O . ALA A 1 80 ? 41.842 4.759 -21.974 1.00 58.34 80 ALA A O 1
ATOM 603 N N . LEU A 1 81 ? 40.999 2.901 -21.024 1.00 67.69 81 LEU A N 1
ATOM 604 C CA . LEU A 1 81 ? 42.041 2.759 -20.003 1.00 67.69 81 LEU A CA 1
ATOM 605 C C . LEU A 1 81 ? 43.199 1.859 -20.459 1.00 67.69 81 LEU A C 1
ATOM 607 O O . LEU A 1 81 ? 44.274 1.936 -19.870 1.00 67.69 81 LEU A O 1
ATOM 611 N N . ASP A 1 82 ? 42.997 1.070 -21.519 1.00 63.81 82 ASP A N 1
ATOM 612 C CA . ASP A 1 82 ? 43.992 0.136 -22.066 1.00 63.81 82 ASP A CA 1
ATOM 613 C C . ASP A 1 82 ? 44.674 0.645 -23.353 1.00 63.81 82 ASP A C 1
ATOM 615 O O . ASP A 1 82 ? 45.533 -0.030 -23.917 1.00 63.81 82 ASP A O 1
ATOM 619 N N . GLN A 1 83 ? 44.337 1.852 -23.831 1.00 61.50 83 GLN A N 1
ATOM 620 C CA . GLN A 1 83 ? 45.111 2.503 -24.892 1.00 61.50 83 GLN A CA 1
ATOM 621 C C . GLN A 1 83 ? 46.418 3.061 -24.306 1.00 61.50 83 GLN A C 1
ATOM 623 O O . GLN A 1 83 ? 46.378 4.067 -23.589 1.00 61.50 83 GLN A O 1
ATOM 628 N N . PRO A 1 84 ? 47.597 2.482 -24.619 1.00 61.09 84 PRO A N 1
ATOM 629 C CA . PRO A 1 84 ? 48.854 3.126 -24.281 1.00 61.09 84 PRO A CA 1
ATOM 630 C C . PRO A 1 84 ? 48.885 4.481 -24.991 1.00 61.09 84 PRO A C 1
ATOM 632 O O . PRO A 1 84 ? 48.650 4.567 -26.196 1.00 61.09 84 PRO A O 1
ATOM 635 N N . ALA A 1 85 ? 49.178 5.545 -24.249 1.00 61.62 85 ALA A N 1
ATOM 636 C CA . ALA A 1 85 ? 49.170 6.939 -24.700 1.00 61.62 85 ALA A CA 1
ATOM 637 C C . ALA A 1 85 ? 50.227 7.291 -25.784 1.00 61.62 85 ALA A C 1
ATOM 639 O O . ALA A 1 85 ? 50.690 8.425 -25.854 1.00 61.62 85 ALA A O 1
ATOM 640 N N . GLY A 1 86 ? 50.647 6.341 -26.625 1.00 62.88 86 GLY A N 1
ATOM 641 C CA . GLY A 1 86 ? 51.845 6.427 -27.461 1.00 62.88 86 GLY A CA 1
ATOM 642 C C . GLY A 1 86 ? 51.666 5.979 -28.911 1.00 62.88 86 GLY A C 1
ATOM 643 O O . GLY A 1 86 ? 52.563 5.339 -29.444 1.00 62.88 86 GLY A O 1
ATOM 644 N N . GLY A 1 87 ? 50.539 6.285 -29.562 1.00 61.47 87 GLY A N 1
ATOM 645 C CA . GLY A 1 87 ? 50.272 5.785 -30.918 1.00 61.47 87 GLY A CA 1
ATOM 646 C C . GLY A 1 87 ? 49.532 6.749 -31.838 1.00 61.47 87 GLY A C 1
ATOM 647 O O . GLY A 1 87 ? 48.538 6.365 -32.444 1.00 61.47 87 GLY A O 1
ATOM 648 N N . ARG A 1 88 ? 49.966 8.010 -31.946 1.00 56.50 88 ARG A N 1
ATOM 649 C CA . ARG A 1 88 ? 49.515 8.877 -33.052 1.00 56.50 88 ARG A CA 1
ATOM 650 C C . ARG A 1 88 ? 50.596 9.848 -33.514 1.00 56.50 88 ARG A C 1
ATOM 652 O O . ARG A 1 88 ? 50.378 11.048 -33.635 1.00 56.50 88 ARG A O 1
ATOM 659 N N . ALA A 1 89 ? 51.771 9.293 -33.770 1.00 61.59 89 ALA A N 1
ATOM 660 C CA . ALA A 1 89 ? 52.650 9.841 -34.782 1.00 61.59 89 ALA A CA 1
ATOM 661 C C . ALA A 1 89 ? 52.439 9.011 -36.056 1.00 61.59 89 ALA A C 1
ATOM 663 O O . ALA A 1 89 ? 52.319 7.793 -35.983 1.00 61.59 89 ALA A O 1
ATOM 664 N N . GLU A 1 90 ? 52.442 9.704 -37.189 1.00 59.91 90 GLU A N 1
ATOM 665 C CA . GLU A 1 90 ? 52.670 9.186 -38.541 1.00 59.91 90 GLU A CA 1
ATOM 666 C C . GLU A 1 90 ? 51.451 8.883 -39.433 1.00 59.91 90 GLU A C 1
ATOM 668 O O . GLU A 1 90 ? 50.472 8.241 -39.067 1.00 59.91 90 GLU A O 1
ATOM 673 N N . HIS A 1 91 ? 51.607 9.375 -40.666 1.00 58.41 91 HIS A N 1
ATOM 674 C CA . HIS A 1 91 ? 50.831 9.134 -41.879 1.00 58.41 91 HIS A CA 1
ATOM 675 C C . HIS A 1 91 ? 49.485 9.847 -42.056 1.00 58.41 91 HIS A C 1
ATOM 677 O O . HIS A 1 91 ? 48.421 9.239 -42.060 1.00 58.41 91 HIS A O 1
ATOM 683 N N . HIS A 1 92 ? 49.558 11.133 -42.423 1.00 53.34 92 HIS A N 1
ATOM 684 C CA . HIS A 1 92 ? 48.810 11.583 -43.606 1.00 53.34 92 HIS A CA 1
ATOM 685 C C . HIS A 1 92 ? 49.478 12.795 -44.280 1.00 53.34 92 HIS A C 1
ATOM 687 O O . HIS A 1 92 ? 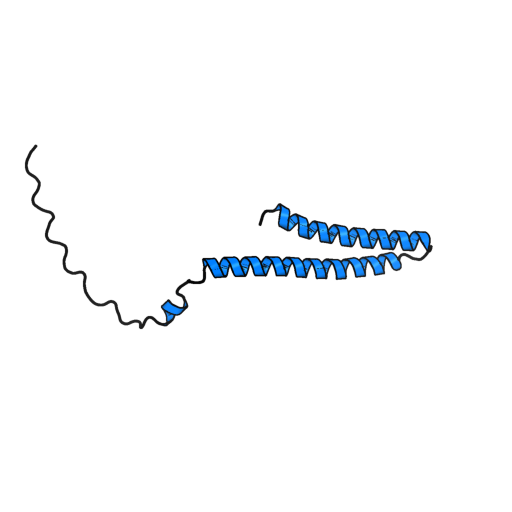48.990 13.919 -44.241 1.00 53.34 92 HIS A O 1
ATOM 693 N N . SER A 1 93 ? 50.626 12.544 -44.911 1.00 59.94 93 SER A N 1
ATOM 694 C CA . SER A 1 93 ? 51.293 13.463 -45.840 1.00 59.94 93 SER A CA 1
ATOM 695 C C . SER A 1 93 ? 51.292 12.830 -47.231 1.00 59.94 93 SER A C 1
ATOM 697 O O . SER A 1 93 ? 52.344 12.403 -47.681 1.00 59.94 93 SER A O 1
ATOM 699 N N . GLU A 1 94 ? 50.129 12.677 -47.883 1.00 58.12 94 GLU A N 1
ATOM 700 C CA . GLU A 1 94 ? 50.109 12.164 -49.272 1.00 58.12 94 GLU A CA 1
ATOM 701 C C . GLU A 1 94 ? 48.776 12.343 -50.027 1.00 58.12 94 GLU A C 1
ATOM 703 O O . GLU A 1 94 ? 48.243 11.404 -50.615 1.00 58.12 94 GLU A O 1
ATOM 708 N N . ARG A 1 95 ? 48.168 13.540 -50.011 1.00 58.56 95 ARG A N 1
ATOM 709 C CA . ARG A 1 95 ? 47.046 13.817 -50.935 1.00 58.56 95 ARG A CA 1
ATOM 710 C C . ARG A 1 95 ? 46.832 15.306 -51.219 1.00 58.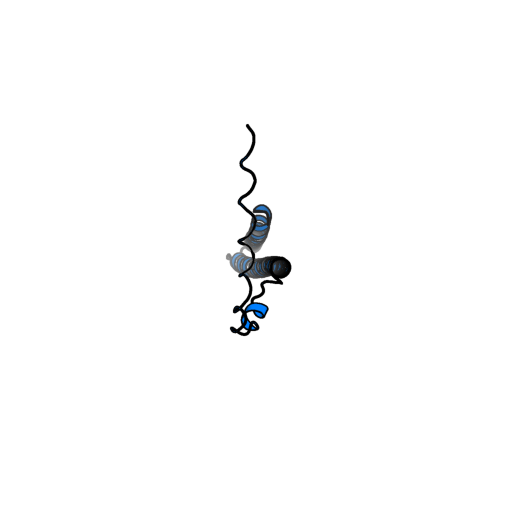56 95 ARG A C 1
ATOM 712 O O . ARG A 1 95 ? 45.777 15.851 -50.913 1.00 58.56 95 ARG A O 1
ATOM 719 N N . GLN A 1 96 ? 47.839 15.968 -51.792 1.00 57.78 96 GLN A N 1
ATOM 720 C CA . GLN A 1 96 ? 47.683 17.318 -52.363 1.00 57.78 96 GLN A CA 1
ATOM 721 C C . GLN A 1 96 ? 47.936 17.418 -53.874 1.00 57.78 96 GLN A C 1
ATOM 723 O O . GLN A 1 96 ? 47.743 18.490 -54.437 1.00 57.78 96 GLN A O 1
ATOM 728 N N . ASP A 1 97 ? 48.197 16.309 -54.564 1.00 59.38 97 ASP A N 1
ATOM 729 C CA . ASP A 1 97 ? 48.410 16.333 -56.013 1.00 59.38 97 ASP A CA 1
ATOM 730 C C . ASP A 1 97 ? 47.212 15.695 -56.726 1.00 59.38 97 ASP A C 1
ATOM 732 O O . ASP A 1 97 ? 47.147 14.473 -56.831 1.00 59.38 97 ASP A O 1
ATOM 736 N N . SER A 1 98 ? 46.204 16.481 -57.135 1.00 59.03 98 SER A N 1
ATOM 737 C CA . SER A 1 98 ? 45.285 16.150 -58.265 1.00 59.03 98 SER A CA 1
ATOM 738 C C . SER A 1 98 ? 44.098 17.116 -58.460 1.00 59.03 98 SER A C 1
ATOM 740 O O . SER A 1 98 ? 43.068 16.718 -58.994 1.00 59.03 98 SER A O 1
ATOM 742 N N . ILE A 1 99 ? 44.193 18.398 -58.084 1.00 61.31 99 ILE A N 1
ATOM 743 C CA . ILE A 1 99 ? 43.146 19.380 -58.440 1.00 61.31 99 ILE A CA 1
ATOM 744 C C . ILE A 1 99 ? 43.793 20.606 -59.073 1.00 61.31 99 ILE A C 1
ATOM 746 O O . ILE A 1 99 ? 43.967 21.625 -58.416 1.00 61.31 99 ILE A O 1
ATOM 750 N N . SER A 1 100 ? 44.191 20.492 -60.341 1.00 59.88 100 SER A N 1
ATOM 751 C CA . SER A 1 100 ? 44.416 21.623 -61.257 1.00 59.88 100 SER A CA 1
ATOM 752 C C . SER A 1 100 ? 44.645 21.097 -62.678 1.00 59.88 100 SER A C 1
ATOM 754 O O . SER A 1 100 ? 45.785 21.039 -63.123 1.00 59.88 100 SER A O 1
ATOM 756 N N . THR A 1 101 ? 43.601 20.639 -63.380 1.00 58.88 101 THR A N 1
ATOM 757 C CA . THR A 1 101 ? 43.605 20.488 -64.858 1.00 58.88 101 THR A CA 1
ATOM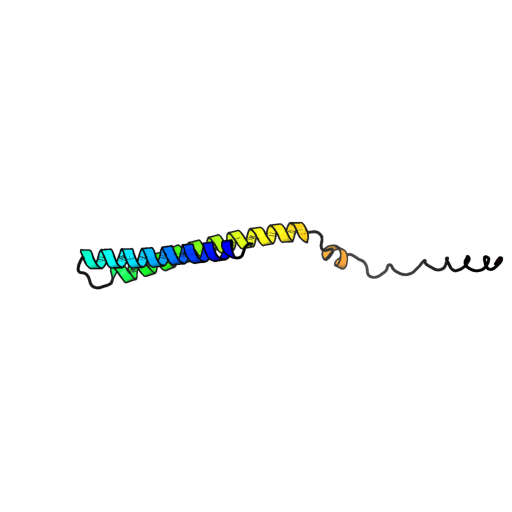 758 C C . THR A 1 101 ? 42.200 20.185 -65.395 1.00 58.88 101 THR A C 1
ATOM 760 O O . THR A 1 101 ? 41.994 19.208 -66.092 1.00 58.88 101 THR A O 1
ATOM 763 N N . GLU A 1 102 ? 41.199 21.015 -65.088 1.00 56.72 102 GLU A N 1
ATOM 764 C CA . GLU A 1 102 ? 39.973 21.017 -65.907 1.00 56.72 102 GLU A CA 1
ATOM 765 C C . GLU A 1 102 ? 39.275 22.381 -65.835 1.00 56.72 102 GLU A C 1
ATOM 767 O O . GLU A 1 102 ? 38.232 22.565 -65.220 1.00 56.72 102 GLU A O 1
ATOM 772 N N . SER A 1 103 ? 39.930 23.385 -66.419 1.00 62.62 103 SER A N 1
ATOM 773 C CA . SER A 1 103 ? 39.323 24.675 -66.756 1.00 62.62 103 SER A CA 1
ATOM 774 C C . SER A 1 103 ? 39.597 24.932 -68.230 1.00 62.62 103 SER A C 1
ATOM 776 O O . SER A 1 103 ? 40.394 25.799 -68.579 1.00 62.62 103 SER A O 1
ATOM 778 N N . ASP A 1 104 ? 38.970 24.131 -69.087 1.00 63.97 104 ASP A N 1
ATOM 779 C CA . A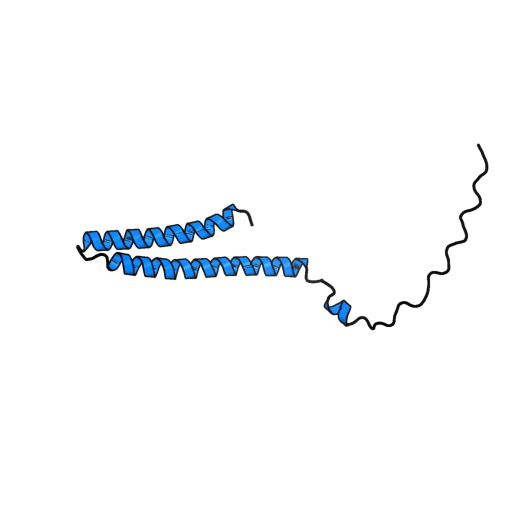SP A 1 104 ? 38.887 24.423 -70.510 1.00 63.97 104 ASP A CA 1
ATOM 780 C C . ASP A 1 104 ? 37.497 24.036 -71.027 1.00 63.97 104 ASP A C 1
ATOM 782 O O . ASP A 1 104 ? 36.996 22.954 -70.726 1.00 63.97 104 ASP A O 1
ATOM 786 N N . SER A 1 105 ? 36.907 24.906 -71.849 1.00 65.12 105 SER A N 1
ATOM 787 C CA . SER A 1 105 ? 35.615 24.759 -72.547 1.00 65.12 105 SER A CA 1
ATOM 788 C C . SER A 1 105 ? 34.328 25.133 -71.783 1.00 65.12 105 SER A C 1
ATOM 790 O O . SER A 1 105 ? 33.590 24.254 -71.330 1.00 65.12 105 SER A O 1
ATOM 792 N N . ARG A 1 106 ? 33.965 26.426 -71.787 1.00 60.94 106 ARG A N 1
ATOM 793 C CA . ARG A 1 106 ? 32.716 26.943 -72.406 1.00 60.94 106 ARG A CA 1
ATOM 794 C C . ARG A 1 106 ? 32.531 28.444 -72.218 1.00 60.94 106 ARG A C 1
ATOM 796 O O . ARG A 1 106 ? 32.658 28.918 -71.072 1.00 60.94 106 ARG A O 1
#

Solvent-accessible surface area (backbone atoms only — not comparable to full-atom values): 6431 Å² total; per-residue (Å²): 129,59,73,67,61,60,50,49,54,54,48,55,34,50,52,41,29,52,50,24,32,53,51,13,46,52,50,19,66,74,68,71,49,73,73,55,47,22,51,51,30,32,51,50,19,46,53,54,29,48,54,51,47,53,52,53,54,51,55,53,50,53,56,50,51,54,53,45,47,73,73,49,69,77,60,66,61,70,62,63,73,69,55,73,98,78,81,86,79,87,86,87,88,86,84,85,88,85,87,87,88,85,90,78,92,133

Secondary structure (DSSP, 8-state):
--HHHHHHHHHHHHHHHHHHHHHHHHHHHHHT--THHHHHHHHHHHHHHHHHHHHHHHHHHHHHHHHHHHHHTT-TTHHHHSS-S-----------SS--------